Protein AF-A0A354WL49-F1 (afdb_monomer)

Secondary structure (DSSP, 8-state):
----S-HHHHHHHHHHHHHHHHHHHHT---SEEEEEEGGGTEEEEE-----------TTSTTTTT-

Solvent-accessible surface area (backbone atoms only — not comparable to full-atom values): 4412 Å² total; per-residue (Å²): 144,68,102,70,78,64,72,66,62,58,50,51,50,49,49,46,41,47,47,53,51,48,60,70,50,69,80,57,75,65,65,45,82,63,45,78,40,75,95,74,74,43,76,42,68,36,69,83,92,75,86,82,88,82,86,76,53,88,91,48,62,63,67,73,74,82

Foldseek 3Di:
DDPDDDPVVVVVLLCCLVVVVCVVCVPQDQAQFRDQDVVVRDTDGHDDPPDDDDDADPVCNRSSVD

Sequence (66 aa):
ETGFGNAEDKTTKNLFASQGVAEAVRGMKTVGLLREVPEKKLWEIGVPVGVIAAIVPSTNPTSTVC

Structure (mmCIF, N/CA/C/O backbone):
data_AF-A0A354WL49-F1
#
_entry.id   AF-A0A354WL49-F1
#
loop_
_atom_site.group_PDB
_atom_site.id
_atom_site.type_symbol
_atom_site.label_atom_id
_atom_site.label_alt_id
_atom_site.label_comp_id
_atom_site.label_asym_id
_atom_site.label_entity_id
_atom_site.label_seq_id
_atom_site.pdbx_PDB_ins_code
_atom_site.Cartn_x
_atom_site.Cartn_y
_atom_site.Cartn_z
_atom_site.occupancy
_atom_site.B_iso_or_equiv
_atom_site.auth_seq_id
_atom_site.auth_comp_id
_atom_site.auth_asym_id
_atom_site.auth_atom_id
_atom_site.pdbx_PDB_model_num
ATOM 1 N N . GLU A 1 1 ? 14.172 -3.2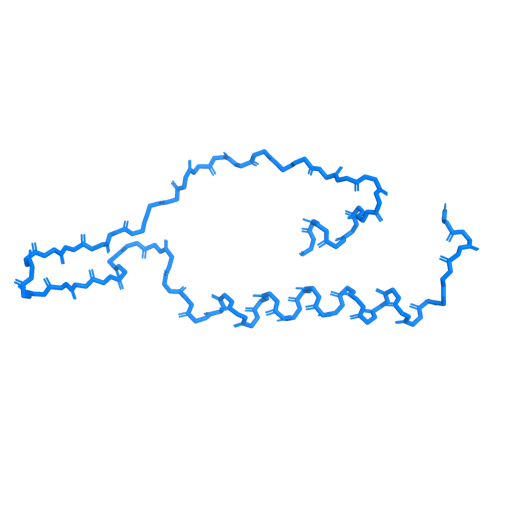97 -26.911 1.00 48.84 1 GLU A N 1
ATOM 2 C CA . GLU A 1 1 ? 13.381 -2.285 -27.642 1.00 48.84 1 GLU A CA 1
ATOM 3 C C . GLU A 1 1 ? 13.720 -0.820 -27.313 1.00 48.84 1 GLU A C 1
ATOM 5 O O . GLU A 1 1 ? 13.102 0.065 -27.873 1.00 48.84 1 GLU A O 1
ATOM 10 N N . THR A 1 2 ? 14.738 -0.497 -26.506 1.00 38.53 2 THR A N 1
ATOM 11 C CA . THR A 1 2 ? 15.305 0.868 -26.491 1.00 38.53 2 THR A CA 1
ATOM 12 C C . THR A 1 2 ? 16.818 0.761 -26.351 1.00 38.53 2 THR A C 1
ATOM 14 O O . THR A 1 2 ? 17.335 0.461 -25.278 1.00 38.53 2 THR A O 1
ATOM 17 N N . GLY A 1 3 ? 17.535 0.921 -27.464 1.00 45.94 3 GLY A N 1
ATOM 18 C CA . GLY A 1 3 ? 18.997 0.821 -27.562 1.00 45.94 3 GLY A CA 1
ATOM 19 C C . GLY A 1 3 ? 19.760 1.978 -26.903 1.00 45.94 3 GLY A C 1
ATOM 20 O O . GLY A 1 3 ? 20.766 2.418 -27.439 1.00 45.94 3 GLY A O 1
ATOM 21 N N . PHE A 1 4 ? 19.284 2.473 -25.758 1.00 42.53 4 PHE A N 1
ATOM 22 C CA . PHE A 1 4 ? 19.964 3.459 -24.923 1.00 42.53 4 PHE A CA 1
ATOM 23 C C . PHE A 1 4 ? 19.949 2.993 -23.456 1.00 42.53 4 PHE A C 1
ATOM 25 O O . PHE A 1 4 ? 18.887 2.701 -22.889 1.00 42.53 4 PHE A O 1
ATOM 32 N N . GLY A 1 5 ? 21.141 2.930 -22.853 1.00 49.25 5 GLY A N 1
ATOM 33 C CA . GLY A 1 5 ? 21.364 2.671 -21.426 1.00 49.25 5 GLY A CA 1
ATOM 34 C C . GLY A 1 5 ? 22.008 1.314 -21.128 1.00 49.25 5 GLY A C 1
ATOM 35 O O . GLY A 1 5 ? 21.524 0.278 -21.582 1.00 49.25 5 GLY A O 1
ATOM 36 N N . ASN A 1 6 ? 23.089 1.344 -20.345 1.00 52.94 6 ASN A N 1
ATOM 37 C CA . ASN A 1 6 ? 23.831 0.176 -19.875 1.00 52.94 6 ASN A CA 1
ATOM 38 C C . ASN A 1 6 ? 22.894 -0.749 -19.068 1.00 52.94 6 ASN A C 1
ATOM 40 O O . ASN A 1 6 ? 22.104 -0.275 -18.248 1.00 52.94 6 ASN A O 1
ATOM 44 N N . ALA A 1 7 ? 22.935 -2.062 -19.308 1.00 57.53 7 ALA A N 1
ATOM 45 C CA . ALA A 1 7 ? 22.002 -3.021 -18.695 1.00 57.53 7 ALA A CA 1
ATOM 46 C C . ALA A 1 7 ? 22.072 -3.044 -17.150 1.00 57.53 7 ALA A C 1
ATOM 48 O O . ALA A 1 7 ? 21.071 -3.315 -16.478 1.00 57.53 7 ALA A O 1
ATOM 49 N N . GLU A 1 8 ? 23.226 -2.691 -16.582 1.00 55.81 8 GLU A N 1
ATOM 50 C CA . GLU A 1 8 ? 23.442 -2.572 -15.135 1.00 55.81 8 GLU A CA 1
ATOM 51 C C . GLU A 1 8 ? 22.631 -1.435 -14.493 1.00 55.81 8 GLU A C 1
ATOM 53 O O . GLU A 1 8 ? 22.037 -1.627 -13.429 1.00 55.81 8 GLU A O 1
ATOM 58 N N . ASP A 1 9 ? 22.498 -0.284 -15.158 1.00 56.06 9 ASP A N 1
ATOM 59 C CA . ASP A 1 9 ? 21.763 0.865 -14.609 1.00 56.06 9 ASP A CA 1
ATOM 60 C C . ASP A 1 9 ? 20.252 0.601 -14.557 1.00 56.06 9 ASP A C 1
ATOM 62 O O . ASP A 1 9 ? 19.556 1.031 -13.632 1.00 56.06 9 ASP A O 1
ATOM 66 N N . LYS A 1 10 ? 19.726 -0.150 -15.536 1.00 52.94 10 LYS A N 1
ATOM 67 C CA . LYS A 1 10 ? 18.312 -0.567 -15.553 1.00 52.94 10 LYS A CA 1
ATOM 68 C C . LYS A 1 10 ? 18.019 -1.617 -14.477 1.00 52.94 10 LYS A C 1
ATOM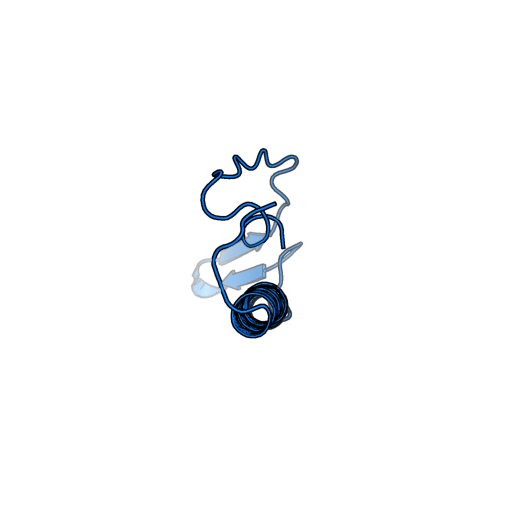 70 O O . LYS A 1 10 ? 16.954 -1.569 -13.864 1.00 52.94 10 LYS A O 1
ATOM 75 N N . THR A 1 11 ? 18.967 -2.513 -14.202 1.00 58.25 11 THR A N 1
ATOM 76 C CA . THR A 1 11 ? 18.836 -3.526 -13.142 1.00 58.25 11 THR A CA 1
ATOM 77 C C . THR A 1 11 ? 18.869 -2.878 -11.759 1.00 58.25 11 THR A C 1
ATOM 79 O O . THR A 1 11 ? 18.017 -3.170 -10.925 1.00 58.25 11 THR A O 1
ATOM 82 N N . THR A 1 12 ? 19.766 -1.913 -11.549 1.00 59.59 12 THR A N 1
ATOM 83 C CA . THR A 1 12 ? 19.888 -1.169 -10.286 1.00 59.59 12 THR A CA 1
ATOM 84 C C . THR A 1 12 ? 18.642 -0.336 -9.984 1.00 59.59 12 THR A C 1
ATOM 86 O O . THR A 1 12 ? 18.159 -0.331 -8.854 1.00 59.59 12 THR A O 1
ATOM 89 N N . LYS A 1 13 ? 18.058 0.325 -10.993 1.00 55.78 13 LYS A N 1
ATOM 90 C CA . LYS A 1 13 ? 16.818 1.101 -10.817 1.00 55.78 13 LYS A CA 1
ATOM 91 C C . LYS A 1 13 ? 15.605 0.232 -10.497 1.00 55.78 13 LYS A C 1
ATOM 93 O O . LYS A 1 13 ? 14.811 0.614 -9.643 1.00 55.78 13 LYS A O 1
ATOM 98 N N . ASN A 1 14 ? 15.475 -0.928 -11.140 1.00 56.31 14 ASN A N 1
ATOM 99 C CA . ASN A 1 14 ? 14.402 -1.868 -10.818 1.00 56.31 14 ASN A CA 1
ATOM 100 C C . ASN A 1 14 ? 14.575 -2.447 -9.407 1.00 56.31 14 ASN A C 1
ATOM 102 O O . ASN A 1 14 ? 13.599 -2.540 -8.670 1.00 56.31 14 ASN A O 1
ATOM 106 N N . LEU A 1 15 ? 15.808 -2.769 -8.998 1.00 59.81 15 LEU A N 1
ATOM 107 C CA . LEU A 1 15 ? 16.077 -3.244 -7.641 1.00 59.81 15 LEU A CA 1
ATOM 108 C C . LEU A 1 15 ? 15.761 -2.167 -6.594 1.00 59.81 15 LEU A C 1
ATOM 110 O O . LEU A 1 15 ? 15.131 -2.472 -5.590 1.00 59.81 15 LEU A O 1
ATOM 114 N N . PHE A 1 16 ? 16.131 -0.907 -6.849 1.00 59.78 16 PHE A N 1
ATOM 115 C CA . PHE A 1 16 ? 15.828 0.213 -5.957 1.00 59.78 16 PHE A CA 1
ATOM 116 C C . PHE A 1 16 ? 14.322 0.469 -5.830 1.00 59.78 16 PHE A C 1
ATOM 118 O O . PHE A 1 16 ? 13.832 0.634 -4.716 1.00 59.78 16 PHE A O 1
ATOM 125 N N . ALA A 1 17 ? 13.580 0.473 -6.942 1.00 58.44 17 ALA A N 1
ATOM 126 C CA . ALA A 1 17 ? 12.130 0.653 -6.914 1.00 58.44 17 ALA A CA 1
ATOM 127 C C . ALA A 1 17 ? 11.454 -0.482 -6.132 1.00 58.44 17 ALA A C 1
ATOM 129 O O . ALA A 1 17 ? 10.715 -0.222 -5.188 1.00 58.44 17 ALA A O 1
ATOM 130 N N . SER A 1 18 ? 11.790 -1.737 -6.433 1.00 61.94 18 SER A N 1
ATOM 131 C CA . SER A 1 18 ? 11.141 -2.880 -5.791 1.00 61.94 18 SER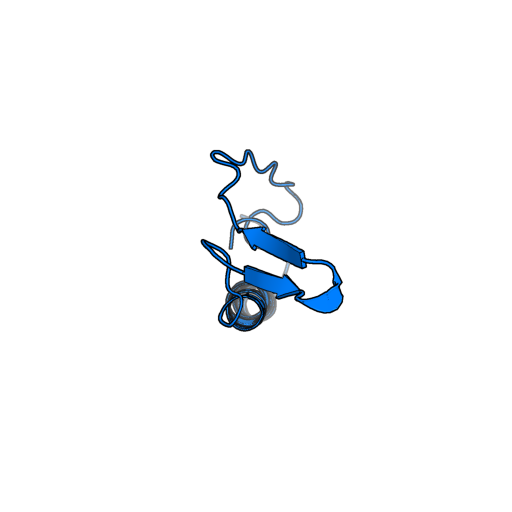 A CA 1
ATOM 132 C C . SER A 1 18 ? 11.589 -3.117 -4.346 1.00 61.94 18 SER A C 1
ATOM 134 O O . SER A 1 18 ? 10.769 -3.525 -3.532 1.00 61.94 18 SER A O 1
ATOM 136 N N . GLN A 1 19 ? 12.852 -2.873 -3.982 1.00 66.31 19 GLN A N 1
ATOM 137 C CA . GLN A 1 19 ? 13.330 -3.076 -2.606 1.00 66.31 19 GLN A CA 1
ATOM 138 C C . GLN A 1 19 ? 13.096 -1.853 -1.725 1.00 66.31 19 GLN A C 1
ATOM 140 O O . GLN A 1 19 ? 12.594 -2.010 -0.618 1.00 66.31 19 GLN A O 1
ATOM 145 N N . GLY A 1 20 ? 13.384 -0.644 -2.212 1.00 68.75 20 GLY A N 1
ATOM 146 C CA . GLY A 1 20 ? 13.220 0.583 -1.433 1.00 68.75 20 GLY A CA 1
ATOM 147 C C . GLY A 1 20 ? 11.759 0.862 -1.089 1.00 68.75 20 GLY A C 1
ATOM 148 O O . GLY A 1 20 ? 11.442 1.180 0.057 1.00 68.75 20 GLY A O 1
ATOM 149 N N . VAL A 1 21 ? 10.846 0.671 -2.049 1.00 71.69 21 VAL A N 1
ATOM 150 C CA . VAL A 1 21 ? 9.405 0.808 -1.790 1.00 71.69 21 VAL A CA 1
ATOM 151 C C . VAL A 1 21 ? 8.921 -0.318 -0.881 1.00 71.69 21 VAL A C 1
ATOM 153 O O . VAL A 1 21 ? 8.232 -0.039 0.099 1.00 71.69 21 VAL A O 1
ATOM 156 N N . ALA A 1 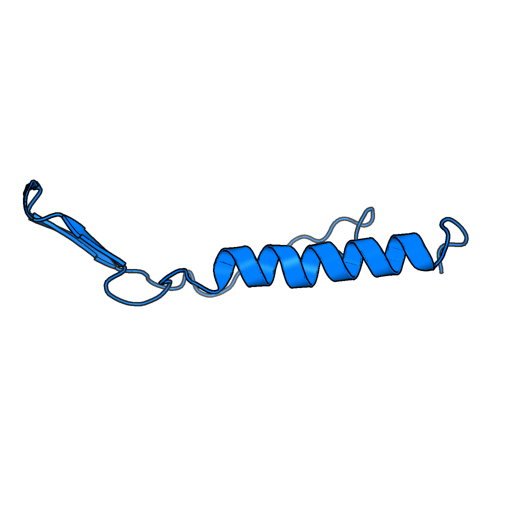22 ? 9.318 -1.572 -1.137 1.00 71.75 22 ALA A N 1
ATOM 157 C CA . ALA A 1 22 ? 8.920 -2.696 -0.291 1.00 71.75 22 ALA A CA 1
ATOM 158 C C . ALA A 1 22 ? 9.406 -2.541 1.156 1.00 71.75 22 ALA A C 1
ATOM 160 O O . ALA A 1 22 ? 8.649 -2.834 2.075 1.00 71.75 22 ALA A O 1
ATOM 161 N N . GLU A 1 23 ? 10.634 -2.074 1.385 1.00 78.44 23 GLU A N 1
ATOM 162 C CA . GLU A 1 23 ? 11.158 -1.792 2.725 1.00 78.44 23 GLU A CA 1
ATOM 163 C C . GLU A 1 23 ? 10.395 -0.660 3.411 1.00 78.44 23 GLU A C 1
ATOM 165 O O . GLU A 1 23 ? 9.999 -0.820 4.566 1.00 78.44 23 GLU A O 1
ATOM 170 N N . ALA A 1 24 ? 10.116 0.436 2.699 1.00 73.62 24 ALA A N 1
ATOM 171 C CA . ALA A 1 24 ? 9.373 1.566 3.246 1.00 7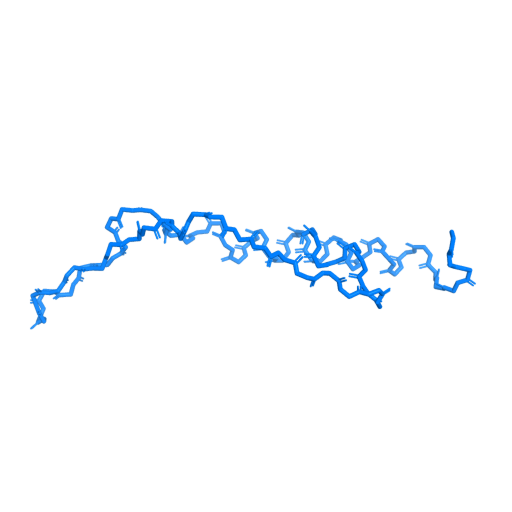3.62 24 ALA A CA 1
ATOM 172 C C . ALA A 1 24 ? 7.954 1.180 3.700 1.00 73.62 24 ALA A C 1
ATOM 174 O O . ALA A 1 24 ? 7.486 1.660 4.732 1.00 73.62 24 ALA A O 1
ATOM 175 N N . VAL A 1 25 ? 7.274 0.291 2.964 1.00 80.38 25 VAL A N 1
ATOM 176 C CA . VAL A 1 25 ? 5.882 -0.095 3.267 1.00 80.38 25 VAL A CA 1
ATOM 177 C C . VAL A 1 25 ? 5.754 -1.329 4.166 1.00 80.38 25 VAL A C 1
ATOM 179 O O . VAL A 1 25 ? 4.688 -1.545 4.740 1.00 80.38 25 VAL A O 1
ATOM 182 N N . ARG A 1 26 ? 6.817 -2.129 4.351 1.00 77.38 26 ARG A N 1
ATOM 183 C CA . ARG A 1 26 ? 6.777 -3.423 5.071 1.00 77.38 26 ARG A CA 1
ATOM 184 C C . ARG A 1 26 ? 6.247 -3.329 6.505 1.00 77.38 26 ARG A C 1
ATOM 186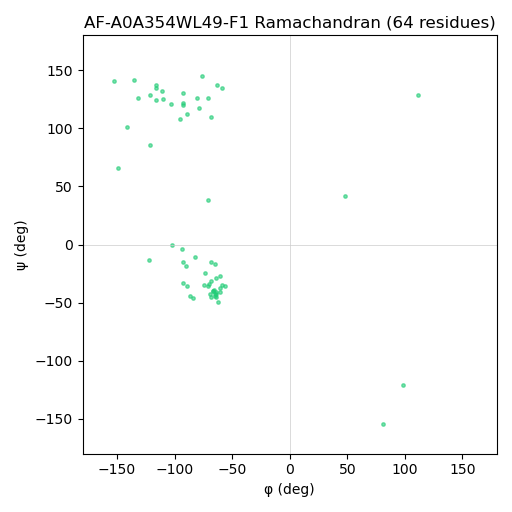 O O . ARG A 1 26 ? 5.608 -4.264 6.977 1.00 77.38 26 ARG A O 1
ATOM 193 N N . GLY A 1 27 ? 6.549 -2.240 7.210 1.00 80.00 27 GLY A N 1
ATOM 194 C CA . GLY A 1 27 ? 6.151 -2.037 8.609 1.00 80.00 27 GLY A CA 1
ATOM 195 C C . GLY A 1 27 ? 4.839 -1.272 8.796 1.00 80.00 27 GLY A C 1
ATOM 196 O O . GLY A 1 27 ? 4.397 -1.087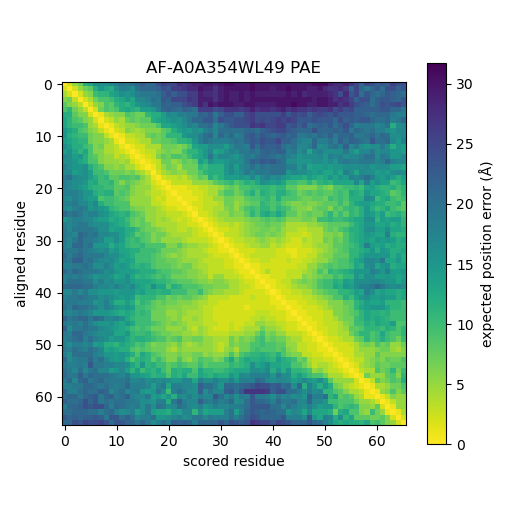 9.931 1.00 80.00 27 GLY A O 1
ATOM 197 N N . MET A 1 28 ? 4.224 -0.788 7.715 1.00 84.19 28 MET A N 1
ATOM 198 C CA . MET A 1 28 ? 3.046 0.068 7.801 1.00 84.19 28 MET A CA 1
ATOM 199 C C . MET A 1 28 ? 1.790 -0.774 8.035 1.00 84.19 28 MET A C 1
ATOM 201 O O . MET A 1 28 ? 1.471 -1.674 7.260 1.00 84.19 28 MET A O 1
ATOM 205 N N . LYS A 1 29 ? 1.027 -0.452 9.085 1.00 82.12 29 LYS A N 1
ATOM 206 C CA . LYS A 1 29 ? -0.349 -0.948 9.211 1.00 82.12 29 LYS A CA 1
ATOM 207 C C . LYS A 1 29 ? -1.211 -0.227 8.176 1.00 82.12 29 LYS A C 1
ATOM 209 O O . LYS A 1 29 ? -1.219 0.999 8.140 1.00 82.12 29 LYS A O 1
ATOM 214 N N . THR A 1 30 ? -1.921 -0.981 7.343 1.00 83.62 30 THR A N 1
ATOM 215 C CA . THR A 1 30 ? -2.725 -0.436 6.231 1.00 83.62 30 THR A CA 1
ATOM 216 C C . THR A 1 30 ? -4.206 -0.812 6.304 1.00 83.62 30 THR A C 1
ATOM 218 O O . THR A 1 30 ? -5.020 -0.201 5.617 1.00 83.62 30 THR A O 1
ATOM 221 N N . VAL A 1 31 ? -4.580 -1.771 7.160 1.00 85.44 31 VAL A N 1
ATOM 222 C CA . VAL A 1 31 ? -5.960 -2.252 7.324 1.00 85.44 31 VAL A CA 1
ATOM 223 C C . VAL A 1 31 ? -6.305 -2.375 8.806 1.00 85.44 31 VAL A C 1
ATOM 225 O O . VAL A 1 31 ? -5.479 -2.814 9.608 1.00 85.44 31 VAL A O 1
ATOM 228 N N . GLY A 1 32 ? -7.538 -2.016 9.165 1.00 87.31 32 GLY A N 1
ATOM 229 C CA . GLY A 1 32 ? -8.025 -2.080 10.546 1.00 87.31 32 GLY A CA 1
ATOM 230 C C . GLY A 1 32 ? -7.582 -0.872 11.372 1.00 87.31 32 GLY A C 1
ATOM 231 O O . GLY A 1 32 ? -7.354 0.198 10.818 1.00 87.31 32 GLY A O 1
ATOM 232 N N . LEU A 1 33 ? -7.485 -1.011 12.698 1.00 87.00 33 LEU A N 1
ATOM 233 C CA . LEU A 1 33 ? -7.098 0.095 13.581 1.00 87.00 33 LEU A CA 1
ATOM 234 C C . LEU A 1 33 ? -5.626 0.480 13.354 1.00 87.00 33 LEU A C 1
ATOM 236 O O . LEU A 1 33 ? -4.709 -0.263 13.717 1.00 87.00 33 LEU A O 1
ATOM 240 N N . LEU A 1 34 ? -5.411 1.651 12.760 1.00 87.81 34 LEU A N 1
ATOM 241 C CA . LEU A 1 34 ? -4.089 2.199 12.465 1.00 87.81 34 LEU A CA 1
ATOM 242 C C . LEU A 1 34 ? -3.519 2.927 13.674 1.00 87.81 34 LEU A C 1
ATOM 244 O O . LEU A 1 34 ? -2.357 2.732 14.031 1.00 87.81 34 LEU A O 1
ATOM 248 N N . ARG A 1 35 ? -4.351 3.758 14.305 1.00 89.12 35 ARG A N 1
ATOM 249 C CA . ARG A 1 35 ? -3.956 4.600 15.427 1.00 89.12 35 ARG A CA 1
ATOM 250 C C . ARG A 1 35 ? -5.144 4.895 16.324 1.00 89.12 35 ARG A C 1
ATOM 252 O O . ARG A 1 35 ? -6.242 5.178 15.854 1.00 89.12 35 ARG A O 1
ATOM 259 N N . GLU A 1 36 ? -4.888 4.886 17.620 1.00 90.31 36 GLU A N 1
ATOM 260 C CA . GLU A 1 36 ? -5.788 5.407 18.637 1.00 90.31 36 GLU A CA 1
ATOM 261 C C . GLU A 1 36 ? -5.155 6.669 19.230 1.00 90.31 36 GLU A C 1
ATOM 263 O O . GLU A 1 36 ? -3.964 6.684 19.536 1.00 90.31 36 GLU A O 1
ATOM 268 N N . VAL A 1 37 ? -5.938 7.744 19.337 1.00 91.50 37 VAL A N 1
ATOM 269 C CA . VAL A 1 37 ? -5.534 9.021 19.939 1.00 91.50 37 VAL A CA 1
ATOM 270 C C . VAL A 1 37 ? -6.492 9.312 21.099 1.00 91.50 37 VAL A C 1
ATOM 272 O O . VAL A 1 37 ? -7.518 9.979 20.895 1.00 91.50 37 VAL A O 1
ATOM 275 N N . PRO A 1 38 ? -6.211 8.781 22.306 1.00 89.81 38 PRO A N 1
ATOM 276 C CA . PRO A 1 38 ? -7.108 8.865 23.459 1.00 89.81 38 PRO A CA 1
ATOM 277 C C . PRO A 1 38 ? -7.436 10.302 23.868 1.00 89.81 38 PRO A C 1
ATOM 279 O O . PRO A 1 38 ? -8.573 10.601 24.233 1.00 89.81 38 PRO A O 1
ATOM 282 N N . GLU A 1 39 ? -6.476 11.219 23.733 1.00 94.19 39 GLU A N 1
ATOM 283 C CA . GLU A 1 39 ? -6.615 12.634 24.101 1.00 94.19 39 GLU A CA 1
ATOM 284 C C . GLU A 1 39 ? -7.677 13.332 23.246 1.00 94.19 39 GLU A C 1
ATOM 286 O O . GLU A 1 39 ? -8.336 14.271 23.689 1.00 94.19 39 GLU A O 1
ATOM 291 N N . LYS A 1 40 ? -7.858 12.850 22.012 1.00 92.25 40 LYS A N 1
ATOM 292 C CA . LYS A 1 40 ? -8.859 13.338 21.059 1.00 92.25 40 LYS A CA 1
ATOM 293 C C . LYS A 1 40 ? -10.078 12.421 20.959 1.00 92.25 40 LYS A C 1
ATOM 295 O O . LYS A 1 40 ? -10.980 12.732 20.187 1.00 92.25 40 LYS A O 1
ATOM 300 N N . LYS A 1 41 ? -10.106 11.308 21.707 1.00 88.88 41 LYS A N 1
ATOM 301 C CA . LYS A 1 41 ? -11.105 10.230 21.588 1.00 88.88 41 LYS A CA 1
ATOM 302 C C . LYS A 1 41 ? -11.315 9.794 20.128 1.00 88.88 41 LYS A C 1
ATOM 304 O O 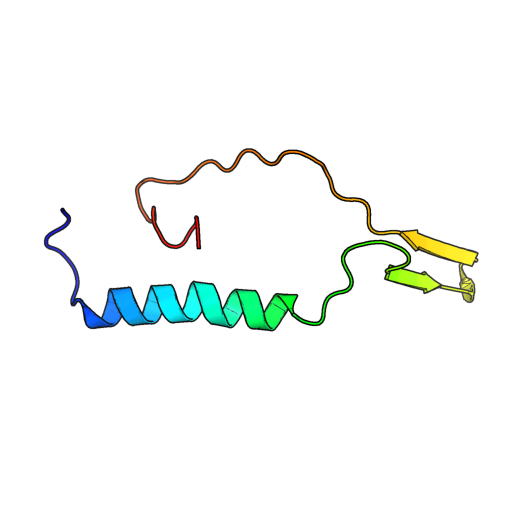. LYS A 1 41 ? -12.447 9.623 19.682 1.00 88.88 41 LYS A O 1
ATOM 309 N N . LEU A 1 42 ? -10.219 9.675 19.376 1.00 91.56 42 LEU A N 1
ATOM 310 C CA . LEU A 1 42 ? -10.232 9.405 17.939 1.00 91.56 42 LEU A CA 1
ATOM 311 C C 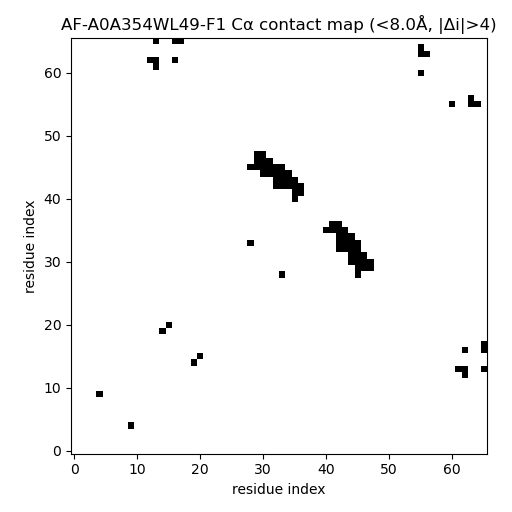. LEU A 1 42 ? -9.587 8.052 17.643 1.00 91.56 42 LEU A C 1
ATOM 313 O O . LEU A 1 42 ? -8.504 7.755 18.147 1.00 91.56 42 LEU A O 1
ATOM 317 N N . TRP A 1 43 ? -10.210 7.289 16.751 1.00 88.94 43 TRP A N 1
ATOM 318 C CA . TRP A 1 43 ? -9.625 6.102 16.138 1.00 88.94 43 TRP A CA 1
ATOM 319 C C . TRP A 1 43 ? -9.477 6.309 14.634 1.00 88.94 43 TRP A C 1
ATOM 321 O O . TRP A 1 43 ? -10.396 6.780 13.966 1.00 88.94 43 TRP A O 1
ATOM 331 N N . GLU A 1 44 ? -8.319 5.941 14.101 1.00 91.19 44 GLU A N 1
ATOM 332 C CA . GLU A 1 44 ? -8.034 5.939 12.670 1.00 91.19 44 GLU A CA 1
ATOM 333 C C . GLU A 1 44 ? -8.093 4.498 12.171 1.00 91.19 44 GLU A C 1
ATOM 335 O O . GLU A 1 44 ? -7.357 3.636 12.656 1.00 91.19 44 GLU A O 1
ATOM 340 N N . ILE A 1 45 ? -8.982 4.233 11.212 1.00 89.75 45 ILE A N 1
ATOM 341 C CA . ILE A 1 45 ? -9.203 2.901 10.643 1.00 89.75 45 ILE A CA 1
ATOM 342 C C . ILE A 1 45 ? -8.826 2.923 9.161 1.00 89.75 45 ILE A C 1
ATOM 344 O O . ILE A 1 45 ? -9.351 3.721 8.388 1.00 89.75 45 ILE A O 1
ATOM 348 N N . GLY A 1 46 ? -7.916 2.034 8.772 1.00 87.56 46 GLY A N 1
ATOM 349 C CA . GLY A 1 46 ? -7.480 1.841 7.398 1.00 87.56 46 GLY A CA 1
ATOM 350 C C . GLY A 1 46 ? -8.499 1.012 6.636 1.00 87.56 46 GLY A C 1
ATOM 351 O O . GLY A 1 46 ? -8.746 -0.146 6.985 1.00 87.56 46 GLY A O 1
ATOM 352 N N . VAL A 1 47 ? -9.082 1.609 5.598 1.00 85.62 47 VAL A N 1
ATOM 353 C CA . VAL A 1 47 ? -10.024 0.954 4.688 1.00 85.62 47 VAL A CA 1
ATOM 354 C C . VAL A 1 47 ? -9.449 1.038 3.274 1.00 85.62 47 VAL A C 1
ATOM 356 O O . VAL A 1 47 ? -9.073 2.132 2.844 1.00 85.62 47 VAL A O 1
ATOM 359 N N . PRO A 1 48 ? -9.351 -0.084 2.540 1.00 87.19 48 PRO A N 1
ATOM 360 C CA . PRO A 1 48 ? -8.866 -0.059 1.169 1.00 87.19 48 PRO A CA 1
ATOM 361 C C . PRO A 1 48 ? -9.809 0.762 0.284 1.00 87.19 48 PRO A C 1
ATOM 363 O O . PRO A 1 48 ? -11.028 0.621 0.355 1.00 87.19 48 PRO A O 1
ATOM 366 N N . VAL A 1 49 ? -9.232 1.585 -0.593 1.00 86.75 49 VAL A N 1
ATOM 367 C CA . VAL A 1 49 ? -9.985 2.460 -1.511 1.00 86.75 49 VAL A CA 1
ATOM 368 C C . VAL A 1 49 ? -10.753 1.696 -2.599 1.00 86.75 49 VAL A C 1
ATOM 370 O O . VAL A 1 49 ? -11.628 2.264 -3.244 1.00 86.75 49 VAL A O 1
ATOM 373 N N . GLY A 1 50 ? -10.445 0.412 -2.810 1.00 87.56 50 GLY A N 1
ATOM 374 C CA . GLY A 1 50 ? -11.036 -0.419 -3.858 1.00 87.56 50 GLY A CA 1
ATOM 375 C C . GLY A 1 50 ? -10.129 -0.517 -5.083 1.00 87.56 50 GLY A C 1
ATOM 376 O O . GLY A 1 50 ? -9.004 -1.002 -4.980 1.00 87.56 50 GLY A O 1
ATOM 377 N N . VAL A 1 51 ? -10.623 -0.090 -6.246 1.00 86.69 51 VAL A N 1
ATOM 378 C CA . VAL A 1 51 ? -9.901 -0.192 -7.525 1.00 86.69 51 VAL A CA 1
ATOM 379 C C . VAL A 1 51 ? -9.117 1.090 -7.797 1.00 86.69 51 VAL A C 1
ATOM 381 O O . VAL A 1 51 ? -9.675 2.183 -7.751 1.00 86.69 51 VAL A O 1
ATOM 384 N N . ILE A 1 52 ? -7.832 0.950 -8.129 1.00 85.50 52 ILE A N 1
ATOM 385 C CA . ILE A 1 52 ? -6.959 2.062 -8.523 1.00 85.50 52 ILE A CA 1
ATOM 386 C C . ILE A 1 52 ? -6.640 1.929 -10.014 1.00 85.50 52 ILE A C 1
ATOM 388 O O . ILE A 1 52 ? -6.131 0.899 -10.450 1.00 85.50 52 ILE A O 1
ATOM 392 N N . ALA A 1 53 ? -6.912 2.977 -10.794 1.00 82.25 53 ALA A N 1
ATOM 393 C CA . ALA A 1 53 ? -6.492 3.073 -12.190 1.00 82.25 53 ALA A CA 1
ATOM 394 C C . ALA A 1 53 ? -5.174 3.857 -12.281 1.00 82.25 53 ALA A C 1
ATOM 396 O O . ALA A 1 53 ? -5.152 5.069 -12.069 1.00 82.25 53 ALA A O 1
ATOM 397 N N . ALA A 1 54 ? -4.073 3.164 -12.579 1.00 80.75 54 ALA A N 1
ATOM 398 C CA . ALA A 1 54 ? -2.753 3.770 -12.726 1.00 80.75 54 ALA A CA 1
ATOM 399 C C . ALA A 1 54 ? -2.476 4.132 -14.193 1.00 80.75 54 ALA A C 1
ATOM 401 O O . ALA A 1 54 ? -2.490 3.268 -15.069 1.00 80.75 54 ALA A O 1
ATOM 402 N N . ILE A 1 55 ? -2.201 5.409 -14.464 1.00 79.12 55 ILE A N 1
ATOM 403 C CA . ILE A 1 55 ? -1.767 5.874 -15.786 1.00 79.12 55 ILE A CA 1
ATOM 404 C C . ILE A 1 55 ? -0.242 5.783 -15.834 1.00 79.12 55 ILE A C 1
ATOM 406 O O . ILE A 1 55 ? 0.449 6.511 -15.124 1.00 79.12 55 ILE A O 1
ATOM 410 N N . VAL A 1 56 ? 0.278 4.880 -16.664 1.00 72.25 56 VAL A N 1
ATOM 411 C CA . VAL A 1 56 ? 1.721 4.635 -16.780 1.00 72.25 56 VAL A CA 1
ATOM 412 C C . VAL A 1 56 ? 2.307 5.495 -17.909 1.00 72.25 56 VAL A C 1
ATOM 414 O O . VAL A 1 56 ? 1.889 5.346 -19.060 1.00 72.25 56 VAL A O 1
ATOM 417 N N . PRO A 1 57 ? 3.268 6.397 -17.628 1.00 67.19 57 PRO A N 1
ATOM 418 C CA . PRO A 1 57 ? 3.910 7.209 -18.656 1.00 67.19 57 PRO A CA 1
ATOM 419 C C . PRO A 1 57 ? 4.936 6.395 -19.463 1.00 67.19 57 PRO A C 1
ATOM 421 O O . PRO A 1 57 ? 5.672 5.570 -18.922 1.00 67.19 57 PRO A O 1
ATOM 424 N N . SER A 1 58 ? 5.050 6.681 -20.764 1.00 54.28 58 SER A N 1
ATOM 425 C CA . SER A 1 58 ? 5.977 5.996 -21.686 1.00 54.28 58 SER A CA 1
ATOM 426 C C . SER A 1 58 ? 7.460 6.220 -21.374 1.00 54.28 58 SER A C 1
ATOM 428 O O . SER A 1 58 ? 8.311 5.468 -21.846 1.00 54.28 58 SER A O 1
ATOM 430 N N . THR A 1 59 ? 7.783 7.235 -20.571 1.00 53.41 59 THR A N 1
ATOM 431 C CA . THR A 1 59 ? 9.156 7.561 -20.172 1.00 53.41 59 THR A CA 1
ATOM 432 C C . THR A 1 59 ? 9.729 6.580 -19.152 1.00 53.41 59 THR A C 1
ATOM 434 O O . THR A 1 59 ? 10.945 6.431 -19.112 1.00 53.41 59 THR A O 1
ATOM 437 N N . ASN A 1 60 ? 8.888 5.891 -18.369 1.00 45.09 60 ASN A N 1
ATOM 438 C CA . ASN A 1 60 ? 9.303 4.951 -17.320 1.00 45.09 60 ASN A CA 1
ATOM 439 C C . ASN A 1 60 ? 8.275 3.809 -17.131 1.00 45.09 60 ASN A C 1
ATOM 441 O O . ASN A 1 60 ? 7.646 3.704 -16.078 1.00 45.09 60 ASN A O 1
ATOM 445 N N . PRO A 1 61 ? 8.090 2.928 -18.129 1.00 46.38 61 PRO A N 1
ATOM 446 C CA . PRO A 1 61 ? 7.017 1.934 -18.102 1.00 46.38 61 PRO A CA 1
ATOM 447 C C . PRO A 1 61 ? 7.196 0.848 -17.028 1.00 46.38 61 PRO A C 1
ATOM 449 O O . PRO A 1 61 ? 6.209 0.364 -16.490 1.00 46.38 61 PRO A O 1
ATOM 452 N N . THR A 1 62 ? 8.431 0.466 -16.681 1.00 54.53 62 THR A N 1
ATOM 453 C CA . THR A 1 62 ? 8.698 -0.608 -15.704 1.00 54.53 62 THR A CA 1
ATOM 454 C C . THR A 1 62 ? 8.784 -0.123 -14.259 1.00 54.53 62 THR A C 1
ATOM 456 O O . THR A 1 62 ? 8.317 -0.816 -13.368 1.00 54.53 62 THR A O 1
ATOM 459 N N . SER A 1 63 ? 9.319 1.071 -13.991 1.00 54.41 63 SER A N 1
ATOM 460 C CA . SER A 1 63 ? 9.497 1.551 -12.609 1.00 54.41 63 SER A CA 1
ATOM 461 C C . SER A 1 63 ? 8.241 2.166 -11.985 1.00 54.41 63 SER A C 1
ATOM 463 O O . SER A 1 63 ? 8.245 2.452 -10.798 1.00 54.41 63 SER A O 1
ATOM 465 N N . THR A 1 64 ? 7.190 2.422 -12.768 1.00 55.59 64 THR A N 1
ATOM 466 C CA . THR A 1 64 ? 5.877 2.857 -12.249 1.00 55.59 64 THR A CA 1
ATOM 467 C C . THR A 1 64 ? 4.950 1.674 -11.952 1.00 55.59 64 THR A C 1
ATOM 469 O O . THR A 1 64 ? 3.976 1.835 -11.225 1.00 55.59 64 THR A O 1
ATOM 472 N N . VAL A 1 65 ? 5.241 0.494 -12.511 1.00 57.59 65 VAL A N 1
ATOM 473 C CA . VAL A 1 65 ? 4.459 -0.733 -12.287 1.00 57.59 65 VAL A CA 1
ATOM 474 C C . VAL A 1 65 ? 5.023 -1.565 -11.128 1.00 57.59 65 VAL A C 1
ATOM 476 O O . VAL A 1 65 ? 4.246 -2.229 -10.445 1.00 57.59 65 VAL A O 1
ATOM 479 N N . CYS A 1 66 ? 6.346 -1.543 -10.932 1.00 42.97 66 CYS A N 1
ATOM 480 C CA . CYS A 1 66 ? 7.061 -2.336 -9.925 1.00 42.97 66 CYS A CA 1
ATOM 481 C C . CYS A 1 66 ? 7.108 -1.709 -8.528 1.00 42.97 66 CYS A C 1
ATOM 483 O O . CYS A 1 66 ? 7.062 -0.464 -8.422 1.00 42.97 66 CYS A O 1
#

pLDDT: mean 71.0, std 16.37, range [38.53, 94.19]

Mean predicted aligned error: 12.21 Å

Radius of gyration: 18.2 Å; Cα contacts (8 Å, |Δi|>4): 43; chains: 1; bounding box: 35×17×52 Å